Protein AF-A0A2E4YV90-F1 (afdb_monomer)

Radius of gyration: 14.2 Å; Cα contacts (8 Å, |Δi|>4): 329; chains: 1; bounding box: 37×24×44 Å

Structure (mmCIF, N/CA/C/O backbone):
data_AF-A0A2E4YV90-F1
#
_entry.id   AF-A0A2E4YV90-F1
#
loop_
_atom_site.group_PDB
_atom_site.id
_atom_site.type_symbol
_atom_site.label_atom_id
_atom_site.label_alt_id
_atom_site.label_comp_id
_atom_site.label_asym_id
_atom_site.label_entity_id
_atom_site.label_seq_id
_atom_site.pdbx_PDB_ins_code
_atom_site.Cartn_x
_atom_site.Cartn_y
_atom_site.Cartn_z
_atom_site.occupancy
_atom_site.B_iso_or_equiv
_atom_site.auth_seq_id
_atom_site.auth_comp_id
_atom_site.auth_asym_id
_atom_site.auth_atom_id
_atom_site.pdbx_PDB_model_num
ATOM 1 N N . MET A 1 1 ? -22.736 4.188 13.032 1.00 77.94 1 MET A N 1
ATOM 2 C CA . MET A 1 1 ? -21.466 4.335 12.299 1.00 77.94 1 MET A CA 1
ATOM 3 C C . MET A 1 1 ? -21.757 4.281 10.817 1.00 77.94 1 MET A C 1
ATOM 5 O O . MET A 1 1 ? -22.425 3.344 10.391 1.00 77.94 1 MET A O 1
ATOM 9 N N . ALA A 1 2 ? -21.348 5.297 10.063 1.00 90.62 2 ALA A N 1
ATOM 10 C CA . ALA A 1 2 ? -21.506 5.308 8.610 1.00 90.62 2 ALA A CA 1
ATOM 11 C C . ALA A 1 2 ? -20.214 4.811 7.957 1.00 90.62 2 ALA A C 1
ATOM 13 O O . ALA A 1 2 ? -19.131 5.273 8.304 1.00 90.62 2 ALA A O 1
ATOM 14 N N . ASN A 1 3 ? -20.336 3.896 6.997 1.00 96.25 3 ASN A N 1
ATOM 15 C CA . ASN A 1 3 ? -19.195 3.438 6.215 1.00 96.25 3 ASN A CA 1
ATOM 16 C C . ASN A 1 3 ? -18.971 4.406 5.054 1.00 96.25 3 ASN A C 1
ATOM 18 O O . ASN A 1 3 ? -19.870 4.610 4.236 1.00 96.25 3 ASN A O 1
ATOM 22 N N . THR A 1 4 ? -17.771 4.976 4.962 1.00 97.50 4 THR A N 1
ATOM 23 C CA . THR A 1 4 ? -17.398 5.877 3.866 1.00 97.50 4 THR A CA 1
ATOM 24 C C . THR A 1 4 ? -16.313 5.244 3.010 1.00 97.50 4 THR A C 1
ATOM 26 O O . THR A 1 4 ? -15.200 5.008 3.476 1.00 97.50 4 THR A O 1
ATOM 29 N N . PHE A 1 5 ? -16.615 5.010 1.734 1.00 97.88 5 PHE A N 1
ATOM 30 C CA . PHE A 1 5 ? -15.639 4.529 0.758 1.00 97.88 5 PHE A CA 1
ATOM 31 C C . PHE A 1 5 ? -14.828 5.697 0.195 1.00 97.88 5 PHE A C 1
ATOM 33 O O . PHE A 1 5 ? -15.395 6.723 -0.185 1.00 97.88 5 PHE A O 1
ATOM 40 N N . LYS A 1 6 ? -13.501 5.555 0.142 1.00 97.75 6 LYS A N 1
ATOM 41 C CA . LYS A 1 6 ? -12.594 6.591 -0.377 1.00 97.75 6 LYS A CA 1
ATOM 42 C C . LYS A 1 6 ? -11.512 5.980 -1.263 1.00 97.75 6 LYS A C 1
ATOM 44 O O . LYS A 1 6 ? -11.054 4.868 -1.016 1.00 97.75 6 LYS A O 1
ATOM 49 N N . LEU A 1 7 ? -11.071 6.760 -2.249 1.00 97.94 7 LEU A N 1
ATOM 50 C CA . LEU A 1 7 ? -9.869 6.508 -3.041 1.00 97.94 7 LEU A CA 1
ATOM 51 C C . LEU A 1 7 ? -8.775 7.491 -2.606 1.00 97.94 7 LEU A C 1
ATOM 53 O O . LEU A 1 7 ? -9.016 8.697 -2.516 1.00 97.94 7 LEU A O 1
ATOM 57 N N . LYS A 1 8 ? -7.575 6.982 -2.335 1.00 97.88 8 LYS A N 1
ATOM 58 C CA . LYS A 1 8 ? -6.363 7.769 -2.082 1.00 97.88 8 LYS A CA 1
ATOM 59 C C . LYS A 1 8 ? -5.355 7.466 -3.180 1.00 97.88 8 LYS A C 1
ATOM 61 O O . LYS A 1 8 ? -5.150 6.307 -3.521 1.00 97.88 8 LYS A O 1
ATOM 66 N N . THR A 1 9 ? -4.725 8.494 -3.727 1.00 97.94 9 THR A N 1
ATOM 67 C CA . THR A 1 9 ? -3.763 8.345 -4.823 1.00 97.94 9 THR A CA 1
ATOM 68 C C . THR A 1 9 ? -2.496 9.124 -4.532 1.00 97.94 9 THR A C 1
ATOM 70 O O . THR A 1 9 ? -2.554 10.216 -3.964 1.00 97.94 9 THR A O 1
ATOM 73 N N . LYS A 1 10 ? -1.357 8.593 -4.968 1.00 97.38 10 LYS A N 1
ATOM 74 C CA . LYS A 1 10 ? -0.075 9.295 -4.952 1.00 97.38 10 LYS A CA 1
ATOM 75 C C . LYS A 1 10 ? 0.696 8.945 -6.211 1.00 97.38 10 LYS A C 1
ATOM 77 O O . LYS A 1 10 ? 1.071 7.792 -6.388 1.00 97.38 10 LYS A O 1
ATOM 82 N N . SER A 1 11 ? 0.919 9.936 -7.063 1.00 97.38 11 SER A N 1
ATOM 83 C CA . SER A 1 11 ? 1.811 9.789 -8.206 1.00 97.38 11 SER A CA 1
ATOM 84 C C . SER A 1 11 ? 3.261 9.973 -7.776 1.00 97.38 11 SER A C 1
ATOM 86 O O . SER A 1 11 ? 3.536 10.774 -6.877 1.00 97.38 11 SER A O 1
ATOM 88 N N . GLY A 1 12 ? 4.182 9.282 -8.436 1.00 95.19 12 GLY A N 1
ATOM 89 C CA . GLY A 1 12 ? 5.616 9.463 -8.246 1.00 95.19 12 GLY A CA 1
ATOM 90 C C . GLY A 1 12 ? 6.068 9.263 -6.801 1.00 95.19 12 GLY A C 1
ATOM 91 O O . GLY A 1 12 ? 6.645 10.153 -6.175 1.00 95.19 12 GLY A O 1
ATOM 92 N N . VAL A 1 13 ? 5.792 8.084 -6.255 1.00 94.50 13 VAL A N 1
ATOM 93 C CA . VAL A 1 13 ? 6.269 7.651 -4.942 1.00 94.50 13 VAL A CA 1
ATOM 94 C C . VAL A 1 13 ? 7.800 7.711 -4.884 1.00 94.50 13 VAL A C 1
ATOM 96 O O . VAL A 1 13 ? 8.492 7.460 -5.870 1.00 94.50 13 VAL A O 1
ATOM 99 N N . SER A 1 14 ? 8.305 8.003 -3.681 1.00 94.19 14 SER A N 1
ATOM 100 C CA . SER A 1 14 ? 9.719 8.177 -3.336 1.00 94.19 14 SER A CA 1
ATOM 101 C C . SER A 1 14 ? 10.369 9.413 -3.964 1.00 94.19 14 SER A C 1
ATOM 103 O O . SER A 1 14 ? 10.580 9.485 -5.168 1.00 94.19 14 SER A O 1
ATOM 105 N N . THR A 1 15 ? 10.753 10.376 -3.119 1.00 92.50 15 THR A N 1
ATOM 106 C CA . THR A 1 15 ? 11.557 11.538 -3.541 1.00 92.50 15 THR A CA 1
ATOM 107 C C . THR A 1 15 ? 12.980 11.136 -3.915 1.00 92.50 15 THR A C 1
ATOM 109 O O . THR A 1 15 ? 13.552 11.700 -4.833 1.00 92.50 15 THR A O 1
ATOM 112 N N . GLN A 1 16 ? 13.522 10.132 -3.225 1.00 95.56 16 GLN A N 1
ATOM 113 C CA . GLN A 1 16 ? 14.787 9.461 -3.511 1.00 95.56 16 GLN A CA 1
ATOM 114 C C . GLN A 1 16 ? 14.549 7.949 -3.474 1.00 95.56 16 GLN A C 1
ATOM 116 O O . GLN A 1 16 ? 13.641 7.499 -2.775 1.00 95.56 16 GLN A O 1
ATOM 121 N N . ALA A 1 17 ? 15.365 7.173 -4.192 1.00 94.94 17 ALA A N 1
ATOM 122 C CA . ALA A 1 17 ? 15.266 5.713 -4.222 1.00 94.94 17 ALA A CA 1
ATOM 123 C C . ALA A 1 17 ? 15.125 5.111 -2.811 1.00 94.94 17 ALA A C 1
ATOM 125 O O . ALA A 1 17 ? 15.868 5.463 -1.897 1.00 94.94 17 ALA A O 1
ATOM 126 N N . PHE A 1 18 ? 14.164 4.202 -2.655 1.00 94.88 18 PHE A N 1
ATOM 127 C CA . PHE A 1 18 ? 13.804 3.490 -1.425 1.00 94.88 18 PHE A CA 1
ATOM 128 C C . PHE A 1 18 ? 13.294 4.346 -0.256 1.00 94.88 18 PHE A C 1
ATOM 130 O O . PHE A 1 18 ? 12.934 3.792 0.783 1.00 94.88 18 PHE A O 1
ATOM 137 N N . THR A 1 19 ? 13.156 5.664 -0.407 1.00 97.50 19 THR A N 1
ATOM 138 C CA . THR A 1 19 ? 12.584 6.512 0.646 1.00 97.50 19 THR A CA 1
ATOM 139 C C . THR A 1 19 ? 11.087 6.252 0.781 1.00 97.50 19 THR A C 1
ATOM 141 O O . THR A 1 19 ? 10.322 6.528 -0.150 1.00 97.50 19 THR A O 1
ATOM 144 N N . LEU A 1 20 ? 10.664 5.759 1.949 1.00 97.00 20 LEU A N 1
ATOM 145 C CA . LEU A 1 20 ? 9.254 5.581 2.296 1.00 97.00 20 LEU A CA 1
ATOM 146 C C . LEU A 1 20 ? 8.510 6.914 2.261 1.00 97.00 20 LEU A C 1
ATOM 148 O O . LEU A 1 20 ? 8.982 7.942 2.746 1.00 97.00 20 LEU A O 1
ATOM 152 N N . GLN A 1 21 ? 7.321 6.881 1.675 1.00 97.81 21 GLN A N 1
ATOM 153 C CA . GLN A 1 21 ? 6.429 8.019 1.568 1.00 97.81 21 GLN A CA 1
ATOM 154 C C . GLN A 1 21 ? 5.062 7.645 2.112 1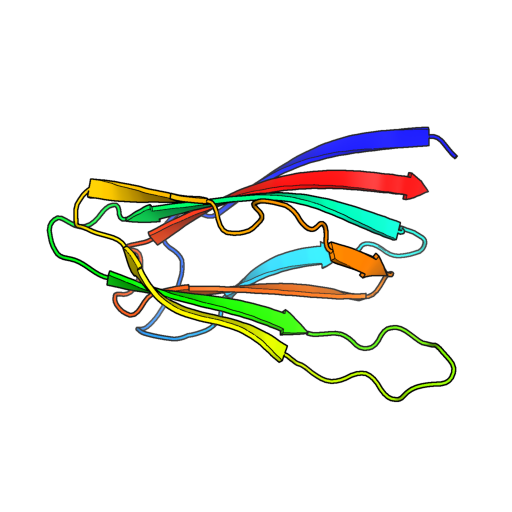.00 97.81 21 GLN A C 1
ATOM 156 O O . GLN A 1 21 ? 4.492 6.628 1.719 1.00 97.81 21 GLN A O 1
ATOM 161 N N . THR A 1 22 ? 4.509 8.505 2.965 1.00 98.06 22 THR A N 1
ATOM 162 C CA . THR A 1 22 ? 3.133 8.363 3.442 1.00 98.06 22 THR A CA 1
ATOM 163 C C . THR A 1 22 ? 2.163 8.425 2.270 1.00 98.06 22 THR A C 1
ATOM 165 O O . THR A 1 22 ? 2.204 9.366 1.463 1.00 98.06 22 THR A O 1
ATOM 168 N N . LEU A 1 23 ? 1.312 7.402 2.189 1.00 97.25 23 LEU A N 1
ATOM 169 C CA . LEU A 1 23 ? 0.181 7.311 1.273 1.00 97.25 23 LEU A CA 1
ATOM 170 C C . LEU A 1 23 ? -1.127 7.633 2.001 1.00 97.25 23 LEU A C 1
ATOM 172 O O . LEU A 1 23 ? -1.986 8.320 1.452 1.00 97.25 23 LEU A O 1
ATOM 176 N N . TYR A 1 24 ? -1.269 7.164 3.241 1.00 98.25 24 TYR A N 1
ATOM 177 C CA . TYR A 1 24 ? -2.461 7.388 4.048 1.00 98.25 24 TYR A CA 1
ATOM 178 C C . TYR A 1 24 ? -2.145 7.297 5.543 1.00 98.25 24 TYR A C 1
ATOM 180 O O . TYR A 1 24 ? -1.400 6.417 5.959 1.00 98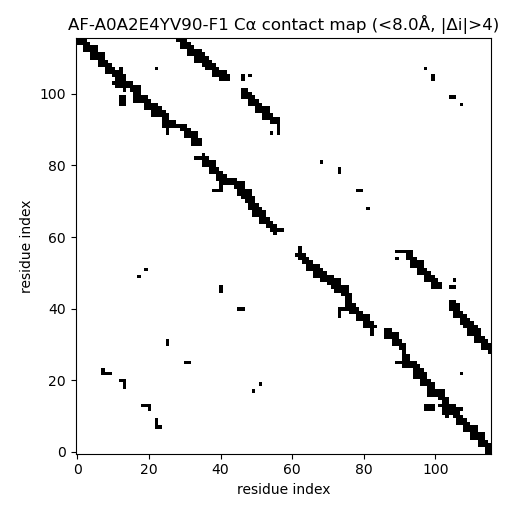.25 24 TYR A O 1
ATOM 188 N N . THR A 1 25 ? -2.740 8.190 6.331 1.00 98.31 25 THR A N 1
ATOM 189 C CA . THR A 1 25 ? -2.741 8.151 7.799 1.00 98.31 25 THR A CA 1
ATOM 190 C C . THR A 1 25 ? -4.189 8.083 8.250 1.00 98.31 25 THR A C 1
ATOM 192 O O . THR A 1 25 ? -5.011 8.870 7.767 1.00 98.31 25 THR A O 1
ATOM 195 N N . VAL A 1 26 ? -4.506 7.157 9.151 1.00 98.12 26 VAL A N 1
ATOM 196 C CA . VAL A 1 26 ? -5.869 7.004 9.664 1.00 98.12 26 VAL A CA 1
ATOM 197 C C . VAL A 1 26 ? -6.234 8.226 10.519 1.00 98.12 26 VAL A C 1
ATOM 199 O O . VAL A 1 26 ? -5.502 8.543 11.465 1.00 98.12 26 VAL A O 1
ATOM 202 N N . PRO A 1 27 ? -7.344 8.930 10.219 1.00 96.94 27 PRO A N 1
ATOM 203 C CA . PRO A 1 27 ? -7.812 10.041 11.041 1.00 96.94 27 PRO A CA 1
ATOM 204 C C . PRO A 1 27 ? -8.173 9.607 12.468 1.00 96.94 27 PRO A C 1
ATOM 206 O O . PRO A 1 27 ? -8.429 8.436 12.743 1.00 96.94 27 PRO A O 1
ATOM 209 N N . GLY A 1 28 ? -8.250 10.572 13.386 1.00 95.00 28 GLY A N 1
ATOM 210 C CA . GLY A 1 28 ? -8.763 10.322 14.734 1.00 95.00 28 GLY A CA 1
ATOM 211 C C . GLY A 1 28 ? -10.183 9.744 14.715 1.00 95.00 28 GLY A C 1
ATOM 212 O O . GLY A 1 28 ? -10.967 10.036 13.809 1.00 95.00 28 GLY A O 1
ATOM 213 N N . SER A 1 29 ? -10.507 8.924 15.719 1.00 93.62 29 SER A N 1
ATOM 214 C CA . SER A 1 29 ? -11.835 8.306 15.887 1.00 93.62 29 SER A CA 1
ATOM 215 C C . SER A 1 29 ? -12.321 7.518 14.662 1.00 93.62 29 SER A C 1
ATOM 217 O O . SER A 1 29 ? -13.520 7.444 14.413 1.00 93.62 29 SER A O 1
ATOM 219 N N . THR A 1 30 ? -11.393 6.970 13.873 1.00 96.62 30 THR A N 1
ATOM 220 C CA . THR A 1 30 ? -11.692 6.221 12.650 1.00 96.62 30 THR A CA 1
ATOM 221 C C . THR A 1 30 ? -11.027 4.851 12.703 1.00 96.62 30 THR A C 1
ATOM 223 O O . THR A 1 30 ? -9.859 4.743 13.076 1.00 96.62 30 THR A O 1
ATOM 226 N N . THR A 1 31 ? -11.750 3.821 12.271 1.00 97.31 31 THR A N 1
ATOM 227 C CA . THR A 1 31 ? -11.168 2.533 11.875 1.00 97.31 31 THR A CA 1
ATOM 228 C C . THR A 1 31 ? -11.206 2.436 10.354 1.00 97.31 31 THR A C 1
ATOM 230 O O . THR A 1 31 ? -12.247 2.684 9.740 1.00 97.31 31 THR A O 1
ATOM 233 N N . THR A 1 32 ? -10.091 2.064 9.731 1.00 97.75 32 THR A N 1
ATOM 234 C CA . THR A 1 32 ? -9.978 1.972 8.272 1.00 97.75 32 THR A CA 1
ATOM 235 C C . THR A 1 32 ? -9.713 0.546 7.830 1.00 97.75 32 THR A C 1
ATOM 237 O O . THR A 1 32 ? -8.782 -0.099 8.297 1.00 97.75 32 THR A O 1
ATOM 240 N N . ILE A 1 33 ? -10.488 0.070 6.859 1.00 96.75 33 ILE A N 1
ATOM 241 C CA . ILE A 1 33 ? -10.232 -1.194 6.170 1.00 96.75 33 ILE A CA 1
ATOM 242 C C . ILE A 1 33 ? -9.610 -0.886 4.810 1.00 96.75 33 ILE A C 1
ATOM 244 O O . ILE A 1 33 ? -10.225 -0.212 3.977 1.00 96.75 33 ILE A O 1
ATOM 248 N N . ILE A 1 34 ? -8.405 -1.405 4.567 1.00 96.00 34 ILE A N 1
ATOM 249 C CA . ILE A 1 34 ? -7.780 -1.371 3.241 1.00 96.00 34 ILE A CA 1
ATOM 250 C C . ILE A 1 34 ? -8.473 -2.397 2.353 1.00 96.00 34 ILE A C 1
ATOM 252 O O . ILE A 1 34 ? -8.444 -3.597 2.628 1.00 96.00 34 ILE A O 1
ATOM 256 N N . LEU A 1 35 ? -9.084 -1.926 1.267 1.00 94.75 35 LEU A N 1
ATOM 257 C CA . LEU A 1 35 ? -9.792 -2.767 0.309 1.00 94.75 35 LEU A CA 1
ATOM 258 C C . LEU A 1 35 ? -8.877 -3.218 -0.826 1.00 94.75 35 LEU A C 1
ATOM 260 O O . LEU A 1 35 ? -8.904 -4.393 -1.185 1.00 94.75 35 LEU A O 1
ATOM 264 N N . SER A 1 36 ? -8.098 -2.303 -1.392 1.00 95.12 36 SER A N 1
ATOM 265 C CA . SER A 1 36 ? -7.197 -2.583 -2.510 1.00 95.12 36 SER A CA 1
ATOM 266 C C . SER A 1 36 ? -6.024 -1.611 -2.487 1.00 95.12 36 SER A C 1
ATOM 268 O O . SER A 1 36 ? -6.194 -0.456 -2.089 1.00 95.12 36 SER A O 1
ATOM 270 N N . LEU A 1 37 ? -4.858 -2.065 -2.929 1.00 96.38 37 LEU A N 1
ATOM 271 C CA . LEU A 1 37 ? -3.682 -1.240 -3.180 1.00 96.38 37 LEU A CA 1
ATOM 272 C C . LEU A 1 37 ? -3.059 -1.689 -4.496 1.00 96.38 37 LEU A C 1
ATOM 274 O O . LEU A 1 37 ? -2.460 -2.765 -4.570 1.00 96.38 37 LEU A O 1
ATOM 278 N N . ASN A 1 38 ? -3.144 -0.820 -5.495 1.00 96.81 38 ASN A N 1
ATOM 279 C CA . ASN A 1 38 ? -2.509 -1.017 -6.782 1.00 96.81 38 ASN A CA 1
ATOM 280 C C . ASN A 1 38 ? -1.286 -0.107 -6.902 1.00 96.81 38 ASN A C 1
ATOM 282 O O . ASN A 1 38 ? -1.368 1.096 -6.626 1.00 96.81 38 ASN A O 1
ATOM 286 N N . LEU A 1 39 ? -0.167 -0.697 -7.313 1.00 97.50 39 LEU A N 1
ATOM 287 C CA . LEU A 1 39 ? 1.081 -0.001 -7.595 1.00 97.50 39 LEU A CA 1
ATOM 288 C C . LEU A 1 39 ? 1.390 -0.132 -9.084 1.00 97.50 39 LEU A C 1
ATOM 290 O O . LEU A 1 39 ? 1.525 -1.247 -9.587 1.00 97.50 39 LEU A O 1
ATOM 294 N N . CYS A 1 40 ? 1.511 0.997 -9.773 1.00 98.00 40 CYS A N 1
ATOM 295 C CA . CYS A 1 40 ? 1.806 1.064 -11.198 1.00 98.00 40 CYS A CA 1
ATOM 296 C C . CYS A 1 40 ? 3.213 1.616 -11.410 1.00 98.00 40 CYS A C 1
ATOM 298 O O . CYS A 1 40 ? 3.551 2.679 -10.895 1.00 98.00 40 CYS A O 1
ATOM 300 N N . ASN A 1 41 ? 4.037 0.894 -12.160 1.00 97.69 41 ASN A N 1
ATOM 301 C CA . ASN A 1 41 ? 5.355 1.346 -12.567 1.00 97.69 41 ASN A CA 1
ATOM 302 C C . ASN A 1 41 ? 5.224 2.210 -13.825 1.00 97.69 41 ASN A C 1
ATOM 304 O O . ASN A 1 41 ? 4.918 1.700 -14.903 1.00 97.69 41 ASN A O 1
ATOM 308 N N . ASN A 1 42 ? 5.472 3.511 -13.686 1.00 96.50 42 ASN A N 1
ATOM 309 C CA . ASN A 1 42 ? 5.413 4.457 -14.802 1.00 96.50 42 ASN A CA 1
ATOM 310 C C . ASN A 1 42 ? 6.750 4.551 -15.574 1.00 96.50 42 ASN A C 1
ATOM 312 O O . ASN A 1 42 ? 6.859 5.311 -16.536 1.00 96.50 42 ASN A O 1
ATOM 316 N N . HIS A 1 43 ? 7.754 3.765 -15.175 1.00 97.44 43 HIS A N 1
ATOM 317 C CA . HIS A 1 43 ? 9.047 3.650 -15.836 1.00 97.44 43 HIS A CA 1
ATOM 318 C C . HIS A 1 43 ? 9.067 2.496 -16.844 1.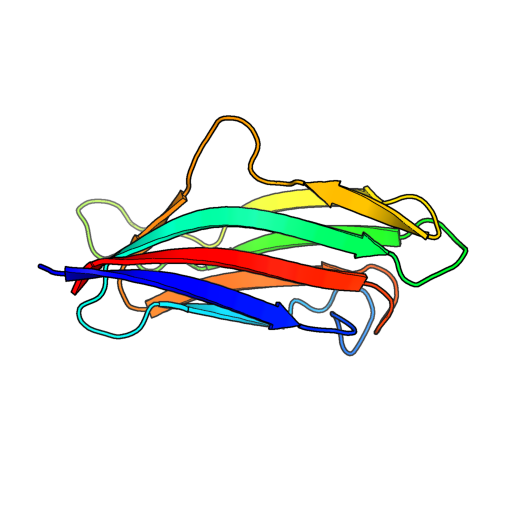00 97.44 43 HIS A C 1
ATOM 320 O O . HIS A 1 43 ? 8.303 1.533 -16.741 1.00 97.44 43 HIS A O 1
ATOM 326 N N . SER A 1 44 ? 9.963 2.581 -17.831 1.00 97.12 44 SER A N 1
ATOM 327 C CA . SER A 1 44 ? 10.139 1.540 -18.852 1.00 97.12 44 SER A CA 1
ATOM 328 C C . SER A 1 44 ? 10.866 0.303 -18.327 1.00 97.12 44 SER A C 1
ATOM 330 O O . SER A 1 44 ? 10.644 -0.791 -18.837 1.00 97.12 44 SER A O 1
ATOM 332 N N . GLU A 1 45 ? 11.705 0.459 -17.300 1.00 98.00 45 GLU A N 1
ATOM 333 C CA . GLU A 1 45 ? 12.416 -0.648 -16.654 1.00 98.00 45 GLU A CA 1
ATOM 334 C C . GLU A 1 45 ? 11.698 -1.112 -15.391 1.00 98.00 45 GLU A C 1
ATOM 336 O O . GLU A 1 45 ? 10.963 -0.353 -14.756 1.00 98.00 45 GLU A O 1
ATOM 341 N N . ALA A 1 46 ? 11.975 -2.348 -14.978 1.00 98.00 46 ALA A N 1
ATOM 342 C CA . ALA A 1 46 ? 11.453 -2.882 -13.731 1.00 98.00 46 ALA A CA 1
ATOM 343 C C . ALA A 1 46 ? 11.925 -2.066 -12.512 1.00 98.00 46 ALA A C 1
ATOM 345 O O . ALA A 1 46 ? 13.105 -1.734 -12.384 1.00 98.00 46 ALA A O 1
ATOM 346 N N . VAL A 1 47 ? 11.005 -1.797 -11.585 1.00 97.94 47 VAL A N 1
ATOM 347 C CA . VAL A 1 47 ? 11.286 -1.137 -10.300 1.00 97.94 47 VAL A CA 1
ATOM 348 C C . VAL A 1 47 ? 10.967 -2.079 -9.147 1.00 97.94 47 VAL A C 1
ATOM 350 O O . VAL A 1 47 ? 10.149 -2.990 -9.286 1.00 97.94 47 VAL A O 1
ATOM 353 N N . LYS A 1 48 ? 11.606 -1.865 -7.996 1.00 97.94 48 LYS A N 1
ATOM 354 C CA . LYS A 1 48 ? 11.252 -2.554 -6.756 1.00 97.94 48 LYS A CA 1
ATOM 355 C C . LYS A 1 48 ? 10.361 -1.670 -5.903 1.00 97.94 48 LYS A C 1
ATOM 357 O O . LYS A 1 48 ? 10.733 -0.530 -5.639 1.00 97.94 48 LYS A O 1
ATOM 362 N N . ALA A 1 49 ? 9.232 -2.194 -5.447 1.00 97.62 49 ALA A N 1
ATOM 363 C CA . ALA A 1 49 ? 8.348 -1.492 -4.529 1.00 97.62 49 ALA A CA 1
ATOM 364 C C . ALA A 1 49 ? 8.352 -2.139 -3.139 1.00 97.62 49 ALA A C 1
ATOM 366 O O . ALA A 1 49 ? 8.452 -3.357 -3.001 1.00 97.62 49 ALA A O 1
ATOM 367 N N . THR A 1 50 ? 8.222 -1.315 -2.105 1.00 97.25 50 THR A N 1
ATOM 368 C CA . THR A 1 50 ? 8.037 -1.761 -0.718 1.00 97.25 50 THR A CA 1
ATOM 369 C C . THR A 1 50 ? 6.803 -1.079 -0.149 1.00 97.25 50 THR A C 1
ATOM 371 O O . THR A 1 50 ? 6.594 0.112 -0.376 1.00 97.25 50 THR A O 1
ATOM 374 N N . VAL A 1 51 ? 5.989 -1.831 0.587 1.00 96.75 51 VAL A N 1
ATOM 375 C CA . VAL A 1 51 ? 4.812 -1.334 1.302 1.00 96.75 51 VAL A CA 1
ATOM 376 C C . VAL A 1 51 ? 5.003 -1.607 2.784 1.00 96.75 51 VAL A C 1
ATOM 378 O O . VAL A 1 51 ? 5.309 -2.730 3.191 1.00 96.75 51 VAL A O 1
ATOM 381 N N . ASN A 1 52 ? 4.814 -0.568 3.582 1.00 97.31 52 ASN A N 1
ATOM 382 C CA . ASN A 1 52 ? 5.045 -0.578 5.013 1.00 97.31 52 ASN A CA 1
ATOM 383 C C . ASN A 1 52 ? 3.807 -0.054 5.747 1.00 97.31 52 ASN A C 1
ATOM 385 O O . ASN A 1 52 ? 3.141 0.867 5.268 1.00 97.31 52 ASN A O 1
ATOM 389 N N . ILE A 1 53 ? 3.508 -0.662 6.889 1.00 97.19 53 ILE A N 1
ATOM 390 C CA . ILE A 1 53 ? 2.549 -0.145 7.856 1.00 97.19 53 ILE A CA 1
ATOM 391 C C . ILE A 1 53 ? 3.345 0.269 9.086 1.00 97.19 53 ILE A C 1
ATOM 393 O O . ILE A 1 53 ? 4.008 -0.572 9.695 1.00 97.19 53 ILE A O 1
ATOM 397 N N . GLU A 1 54 ? 3.248 1.543 9.448 1.00 98.06 54 GLU A N 1
ATOM 398 C CA . GLU A 1 54 ? 3.651 2.019 10.766 1.00 98.06 54 GLU A CA 1
ATOM 399 C C . GLU A 1 54 ? 2.426 1.965 11.662 1.00 98.06 54 GLU A C 1
ATOM 401 O O . GLU A 1 54 ? 1.396 2.567 11.338 1.00 98.06 54 GLU A O 1
ATOM 406 N N . SER A 1 55 ? 2.517 1.204 12.749 1.00 97.06 55 SER A N 1
ATOM 407 C CA . SER A 1 55 ? 1.394 1.021 13.656 1.00 97.06 55 SER A CA 1
ATOM 408 C C . SER A 1 55 ? 1.807 1.245 15.093 1.00 97.06 55 SER A C 1
ATOM 410 O O . SER A 1 55 ? 2.754 0.657 15.613 1.00 97.06 55 SER A O 1
ATOM 412 N N . ASN A 1 56 ? 1.022 2.085 15.741 1.00 95.06 56 ASN A N 1
ATOM 413 C CA . ASN A 1 56 ? 1.041 2.360 17.165 1.00 95.06 56 ASN A CA 1
ATOM 414 C C . ASN A 1 56 ? -0.350 2.106 17.765 1.00 95.06 56 ASN A C 1
ATOM 416 O O . ASN A 1 56 ? -0.689 2.700 18.791 1.00 95.06 56 ASN A O 1
ATOM 420 N N . THR A 1 57 ? -1.159 1.261 17.109 1.00 93.94 57 THR A N 1
ATOM 421 C CA . THR A 1 57 ? -2.478 0.862 17.598 1.00 93.94 57 THR A CA 1
ATOM 422 C C . THR A 1 57 ? -2.368 0.468 19.067 1.00 93.94 57 THR A C 1
ATOM 424 O O . THR A 1 57 ? -1.551 -0.373 19.444 1.00 93.94 57 THR A O 1
ATOM 427 N N . SER A 1 58 ? -3.174 1.124 19.897 1.00 89.31 58 SER A N 1
ATOM 428 C CA . SER A 1 58 ? -3.188 0.900 21.337 1.00 89.31 58 SER A CA 1
ATOM 429 C C . SER A 1 58 ? -4.066 -0.306 21.658 1.00 89.31 58 SER A C 1
ATOM 431 O O . SER A 1 58 ? -5.290 -0.196 21.613 1.00 89.31 58 SER A O 1
ATOM 433 N N . ASP A 1 59 ? -3.440 -1.418 22.027 1.00 92.00 59 ASP A N 1
ATOM 434 C CA . ASP A 1 59 ? -4.102 -2.624 22.532 1.00 92.00 59 ASP A CA 1
ATOM 435 C C . ASP A 1 59 ? -3.230 -3.282 23.622 1.00 92.00 59 ASP A C 1
ATOM 437 O O . ASP A 1 59 ? -2.368 -2.622 24.213 1.00 92.00 59 ASP A O 1
ATOM 441 N N . THR A 1 60 ? -3.447 -4.562 23.921 1.00 95.06 60 THR A N 1
ATOM 442 C CA . THR A 1 60 ? -2.634 -5.330 24.872 1.00 95.06 60 THR A CA 1
ATOM 443 C C . THR A 1 60 ? -1.191 -5.554 24.414 1.00 95.06 60 THR A C 1
ATOM 445 O O . THR A 1 60 ? -0.291 -5.681 25.246 1.00 95.06 60 THR A O 1
ATOM 448 N N . GLU A 1 61 ? -0.956 -5.586 23.107 1.00 94.00 61 GLU A N 1
ATOM 449 C CA . GLU A 1 61 ? 0.332 -5.815 22.467 1.00 94.00 61 GLU A CA 1
ATOM 450 C C . GLU A 1 61 ? 1.052 -4.504 22.130 1.00 94.00 61 GLU A C 1
ATOM 452 O O . GLU A 1 61 ? 0.447 -3.489 21.782 1.00 94.00 61 GLU A O 1
ATOM 457 N N . THR A 1 62 ? 2.387 -4.547 22.139 1.00 93.56 62 THR A N 1
ATOM 458 C CA . THR A 1 62 ? 3.209 -3.467 21.584 1.00 93.56 62 THR A CA 1
ATOM 459 C C . THR A 1 62 ? 3.319 -3.637 20.072 1.00 93.56 62 THR A C 1
ATOM 461 O O . THR A 1 62 ? 4.023 -4.530 19.596 1.00 93.56 62 THR A O 1
ATOM 464 N N . ASN A 1 63 ? 2.654 -2.765 19.317 1.00 94.62 63 ASN A N 1
ATOM 465 C CA . ASN A 1 63 ? 2.770 -2.738 17.861 1.00 94.62 63 ASN A CA 1
ATOM 466 C C . ASN A 1 63 ? 4.142 -2.227 17.389 1.00 94.62 63 ASN A C 1
ATOM 468 O O . ASN A 1 63 ? 4.912 -1.619 18.136 1.00 94.62 63 ASN A O 1
ATOM 472 N N . SER A 1 64 ? 4.490 -2.557 16.147 1.00 95.88 64 SER A N 1
ATOM 473 C CA . SER A 1 64 ? 5.758 -2.193 15.513 1.00 95.88 64 SER A CA 1
ATOM 474 C C . SER A 1 64 ? 5.559 -1.977 14.020 1.00 95.88 64 SER A C 1
ATOM 476 O O . SER A 1 64 ? 4.646 -2.541 13.418 1.00 95.88 64 SER A O 1
ATOM 478 N N . ASP A 1 65 ? 6.460 -1.209 13.416 1.00 97.25 65 ASP A N 1
ATOM 479 C CA . ASP A 1 65 ? 6.434 -0.956 11.981 1.00 97.25 65 ASP A CA 1
ATOM 480 C C . ASP A 1 65 ? 6.834 -2.213 11.203 1.00 97.25 65 ASP A C 1
ATOM 482 O O . ASP A 1 65 ? 7.870 -2.835 11.466 1.00 97.25 65 ASP A O 1
ATOM 486 N N . VAL A 1 66 ? 6.030 -2.583 10.206 1.00 96.50 66 VAL A N 1
ATOM 487 C CA . VAL A 1 66 ? 6.218 -3.815 9.432 1.00 96.50 66 VAL A CA 1
ATOM 488 C C . VAL A 1 66 ? 6.161 -3.562 7.933 1.00 96.50 66 VAL A C 1
ATOM 490 O O . VAL A 1 66 ? 5.301 -2.847 7.420 1.00 96.50 66 VAL A O 1
ATOM 493 N N . ASN A 1 67 ? 7.063 -4.209 7.195 1.00 95.94 67 ASN A N 1
ATOM 494 C CA . ASN A 1 67 ? 6.931 -4.310 5.745 1.00 95.94 67 ASN A CA 1
ATOM 495 C C . ASN A 1 67 ? 5.959 -5.444 5.432 1.00 95.94 67 ASN A C 1
ATOM 497 O O . ASN A 1 67 ? 6.276 -6.609 5.661 1.00 95.94 67 ASN A O 1
ATOM 501 N N . ILE A 1 68 ? 4.795 -5.100 4.893 1.00 93.81 68 ILE A N 1
ATOM 502 C CA . ILE A 1 68 ? 3.809 -6.082 4.421 1.00 93.81 68 ILE A CA 1
ATOM 503 C C . ILE A 1 68 ? 4.135 -6.573 3.014 1.00 93.81 68 ILE A C 1
ATOM 505 O O . ILE A 1 68 ? 3.719 -7.654 2.609 1.00 93.81 68 ILE A O 1
ATOM 509 N N . GLN A 1 69 ? 4.923 -5.787 2.284 1.00 93.81 69 GLN A N 1
ATOM 510 C CA . GLN A 1 69 ? 5.560 -6.220 1.062 1.00 93.81 69 GLN A CA 1
ATOM 511 C C . GLN A 1 69 ? 6.939 -5.582 0.952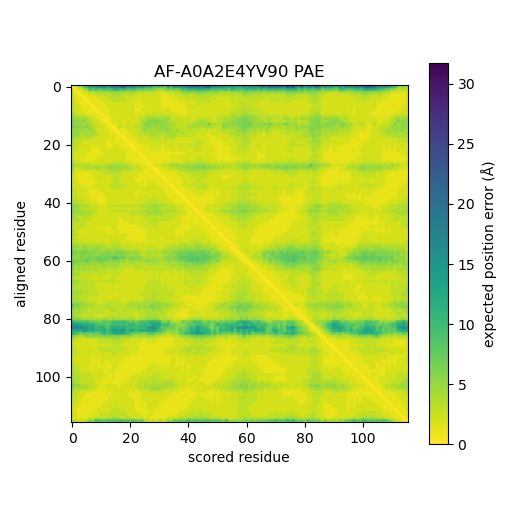 1.00 93.81 69 GLN A C 1
ATOM 513 O O . GLN A 1 69 ? 7.075 -4.384 1.194 1.00 93.81 69 GLN A O 1
ATOM 518 N N . LYS A 1 70 ? 7.959 -6.352 0.572 1.00 95.62 70 LYS A N 1
ATOM 519 C CA . LYS A 1 70 ? 9.335 -5.850 0.491 1.00 95.62 70 LYS A CA 1
ATOM 520 C C . LYS A 1 70 ? 9.976 -6.182 -0.846 1.00 95.62 70 LYS A C 1
ATOM 522 O O . LYS A 1 70 ? 10.043 -7.345 -1.229 1.00 95.62 70 LYS A O 1
ATOM 527 N N . ASP A 1 71 ? 10.500 -5.147 -1.494 1.00 96.12 71 ASP A N 1
ATOM 528 C CA . ASP A 1 71 ? 11.322 -5.231 -2.703 1.00 96.12 71 ASP A CA 1
ATOM 529 C C . ASP A 1 71 ? 10.705 -6.050 -3.847 1.00 96.12 71 ASP A C 1
ATOM 531 O O . ASP A 1 71 ? 11.414 -6.719 -4.605 1.00 96.12 71 ASP A O 1
ATOM 535 N N . ILE A 1 72 ? 9.383 -5.980 -4.006 1.00 96.38 72 ILE A N 1
ATOM 536 C CA . ILE A 1 72 ? 8.715 -6.659 -5.114 1.00 96.38 72 ILE A CA 1
ATOM 537 C C . ILE A 1 72 ? 9.052 -6.040 -6.444 1.00 96.38 72 ILE A C 1
ATOM 539 O O . ILE A 1 72 ? 9.044 -4.824 -6.596 1.00 96.38 72 ILE A O 1
ATOM 543 N N . VAL A 1 73 ? 9.244 -6.892 -7.438 1.00 97.38 73 VAL A N 1
ATOM 544 C CA . VAL A 1 73 ? 9.489 -6.440 -8.798 1.00 97.38 73 VAL A CA 1
ATOM 545 C C . VAL A 1 73 ? 8.164 -6.075 -9.460 1.00 97.38 73 VAL A C 1
ATOM 547 O O . VAL A 1 73 ? 7.287 -6.923 -9.621 1.00 97.38 73 VAL A O 1
ATOM 550 N N . VAL A 1 74 ? 8.047 -4.820 -9.883 1.00 97.50 74 VAL A N 1
ATOM 551 C CA . VAL A 1 74 ? 6.986 -4.339 -10.769 1.00 97.50 74 VAL A CA 1
ATOM 552 C C . VAL A 1 74 ? 7.602 -4.135 -12.147 1.00 97.50 74 VAL A C 1
ATOM 554 O O . VAL A 1 74 ? 8.501 -3.310 -12.311 1.00 97.50 74 VAL A O 1
ATOM 557 N N . GLY A 1 75 ? 7.159 -4.918 -13.134 1.00 97.94 75 GLY A N 1
ATOM 558 C CA . GLY A 1 75 ? 7.655 -4.817 -14.510 1.00 97.94 75 GLY A CA 1
ATOM 559 C C . GLY A 1 75 ? 7.447 -3.420 -15.104 1.00 97.94 75 GLY A C 1
ATOM 560 O O . GLY A 1 75 ? 6.555 -2.693 -14.668 1.00 97.94 75 GLY A O 1
ATOM 561 N N . GLY A 1 76 ? 8.279 -3.039 -16.075 1.00 97.88 76 GLY A N 1
ATOM 562 C CA . GLY A 1 76 ? 8.164 -1.753 -16.770 1.00 97.88 76 GLY A CA 1
ATOM 563 C C . GLY A 1 76 ? 6.781 -1.552 -17.392 1.00 97.88 76 GLY A C 1
ATOM 564 O O . GLY A 1 76 ? 6.261 -2.467 -18.031 1.00 97.88 76 GLY A O 1
ATOM 565 N N . GLY A 1 77 ? 6.162 -0.392 -17.157 1.00 95.56 77 GLY A N 1
ATOM 566 C CA . GLY A 1 77 ? 4.791 -0.079 -17.589 1.00 95.56 77 GLY A CA 1
ATOM 567 C C . GLY A 1 77 ? 3.693 -0.967 -16.982 1.00 95.56 77 GLY A C 1
ATOM 568 O O . GLY A 1 77 ? 2.536 -0.880 -17.392 1.00 95.56 77 GLY A O 1
ATOM 569 N N . GLY A 1 78 ? 4.046 -1.861 -16.057 1.00 96.62 78 GLY A N 1
ATOM 570 C CA . GLY A 1 78 ? 3.140 -2.824 -15.447 1.00 96.62 78 GLY A CA 1
ATOM 571 C C . GLY A 1 78 ? 2.555 -2.334 -14.128 1.00 96.62 78 GLY A C 1
ATOM 572 O O . GLY A 1 78 ? 3.038 -1.388 -13.510 1.00 96.62 78 GLY A O 1
ATOM 573 N N . SER A 1 79 ? 1.531 -3.040 -13.656 1.00 96.06 79 SER A N 1
ATOM 574 C CA . SER A 1 79 ? 0.928 -2.801 -12.345 1.00 96.06 79 SER A CA 1
ATOM 575 C C . SER A 1 79 ? 0.800 -4.086 -11.552 1.00 96.06 79 SER A C 1
ATOM 577 O O . SER A 1 79 ? 0.698 -5.171 -12.130 1.00 96.06 79 SER A O 1
ATOM 579 N N . VAL A 1 80 ? 0.731 -3.959 -10.236 1.00 94.88 80 VAL A N 1
ATOM 580 C CA . VAL A 1 80 ? 0.553 -5.093 -9.338 1.00 94.88 80 VAL A CA 1
ATOM 581 C C . VAL A 1 80 ? -0.353 -4.712 -8.165 1.00 94.88 80 VAL A C 1
ATOM 583 O O . VAL A 1 80 ? -0.260 -3.623 -7.600 1.00 94.88 80 VAL A O 1
ATOM 586 N N . GLU A 1 81 ? -1.257 -5.624 -7.819 1.00 92.69 81 GLU A N 1
ATOM 587 C CA . GLU A 1 81 ? -2.197 -5.483 -6.707 1.00 92.69 81 GLU A CA 1
ATOM 588 C C . GLU A 1 81 ? -1.637 -6.190 -5.465 1.00 92.69 81 GLU A C 1
ATOM 590 O O . GLU A 1 81 ? -1.295 -7.371 -5.524 1.00 92.69 81 GLU A O 1
ATOM 595 N N . MET A 1 82 ? -1.540 -5.479 -4.341 1.00 81.25 82 MET A N 1
ATOM 596 C CA . MET A 1 82 ? -0.837 -5.957 -3.138 1.00 81.25 82 MET A CA 1
ATOM 597 C C . MET A 1 82 ? -1.721 -6.656 -2.109 1.00 81.25 82 MET A C 1
ATOM 599 O O . MET A 1 82 ? -1.207 -7.329 -1.223 1.00 81.25 82 MET A O 1
ATOM 603 N N . MET A 1 83 ? -3.041 -6.503 -2.209 1.00 77.06 83 MET A N 1
ATOM 604 C CA . MET A 1 83 ? -3.987 -6.856 -1.142 1.00 77.06 83 MET A CA 1
ATOM 605 C C . MET A 1 83 ? -4.982 -7.939 -1.572 1.00 77.06 83 MET A C 1
ATOM 607 O O . MET A 1 83 ? -6.167 -7.897 -1.236 1.00 77.06 83 MET A O 1
ATOM 611 N N . THR A 1 84 ? -4.515 -8.912 -2.360 1.00 70.31 84 THR A N 1
ATOM 612 C CA . THR A 1 84 ? -5.363 -10.028 -2.796 1.00 70.31 84 THR A CA 1
ATOM 613 C C . THR A 1 84 ? -5.558 -11.025 -1.645 1.00 70.31 84 THR A C 1
ATOM 615 O O . THR A 1 84 ? -4.605 -11.484 -1.022 1.00 70.31 84 THR A O 1
ATOM 618 N N . GLY A 1 85 ? -6.815 -11.332 -1.314 1.00 74.94 85 GLY A N 1
ATOM 619 C CA . GLY A 1 85 ? -7.183 -12.279 -0.253 1.00 74.94 85 GLY A CA 1
ATOM 620 C C . GLY A 1 85 ? -7.446 -11.629 1.108 1.00 74.94 85 GLY A C 1
ATOM 621 O O . GLY A 1 85 ? -8.577 -11.680 1.586 1.00 74.94 85 GLY A O 1
ATOM 622 N N . ASN A 1 86 ? -6.445 -10.980 1.707 1.00 81.31 86 ASN A N 1
ATOM 623 C CA . ASN A 1 86 ? -6.554 -10.424 3.062 1.00 81.31 86 ASN A CA 1
ATOM 624 C C . ASN A 1 86 ? -6.746 -8.904 3.059 1.00 81.31 86 ASN A C 1
ATOM 626 O O . ASN A 1 86 ? -6.321 -8.208 2.141 1.00 81.31 86 ASN A O 1
ATOM 630 N N . LYS A 1 87 ? -7.389 -8.383 4.106 1.00 90.81 87 LYS A N 1
ATOM 631 C CA . LYS A 1 87 ? -7.569 -6.94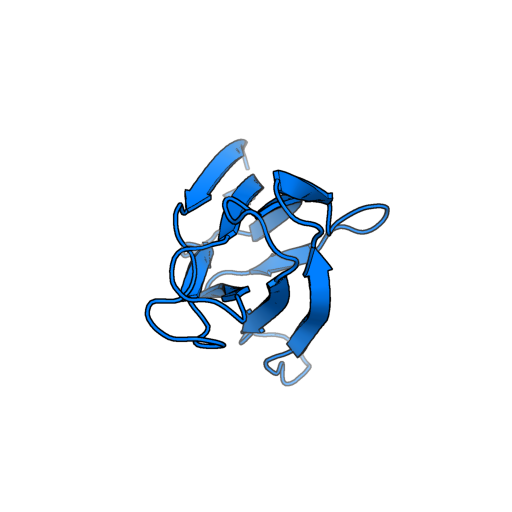5 4.340 1.00 90.81 87 LYS A CA 1
ATOM 632 C C . LYS A 1 87 ? -6.776 -6.553 5.578 1.00 90.81 87 LYS A C 1
ATOM 634 O O . LYS A 1 87 ? -6.743 -7.319 6.537 1.00 90.81 87 LYS A O 1
ATOM 639 N N . TYR A 1 88 ? -6.188 -5.362 5.567 1.00 94.00 88 TYR A N 1
ATOM 640 C CA . TYR A 1 88 ? -5.644 -4.762 6.783 1.00 94.00 88 TYR A CA 1
ATOM 641 C C . TYR A 1 88 ? -6.695 -3.862 7.416 1.00 94.00 88 TYR A C 1
ATOM 643 O O . TYR A 1 88 ? -7.355 -3.083 6.722 1.00 94.00 88 TYR A O 1
ATOM 651 N N . VAL A 1 89 ? -6.831 -3.996 8.729 1.00 95.56 89 VAL A N 1
ATOM 652 C CA . VAL A 1 89 ? -7.627 -3.111 9.573 1.00 95.56 89 VAL A CA 1
ATOM 653 C C . VAL A 1 89 ? -6.646 -2.211 10.298 1.00 95.56 89 VAL A C 1
ATOM 655 O O . VAL A 1 89 ? -5.730 -2.707 10.945 1.00 95.56 89 VAL A O 1
ATOM 658 N N . LEU A 1 90 ? -6.826 -0.908 10.144 1.00 96.69 90 LEU A N 1
ATOM 659 C CA . LEU A 1 90 ? -5.983 0.120 10.735 1.00 96.69 90 LEU A CA 1
ATOM 660 C C . LEU A 1 90 ? -6.812 0.954 11.712 1.00 96.69 90 LEU A C 1
ATOM 662 O O . LEU A 1 90 ? -7.988 1.228 11.445 1.00 96.69 90 LEU A O 1
ATOM 666 N N . GLN A 1 91 ? -6.204 1.381 12.811 1.00 96.81 91 GLN A N 1
ATOM 667 C CA . GLN A 1 91 ? -6.806 2.298 13.778 1.00 96.81 91 GLN A CA 1
ATOM 668 C C . GLN A 1 91 ? -6.214 3.697 13.650 1.00 96.81 91 GLN A C 1
ATOM 670 O O . GLN A 1 91 ? -5.232 3.919 12.943 1.00 96.81 91 GLN A O 1
ATOM 675 N N . ALA A 1 92 ? -6.837 4.660 14.331 1.00 96.75 92 ALA A N 1
ATOM 676 C CA . ALA A 1 92 ? -6.363 6.036 14.390 1.00 96.75 92 ALA A CA 1
ATOM 677 C C . ALA A 1 92 ? -4.843 6.101 14.616 1.00 96.75 92 ALA A C 1
ATOM 679 O O . ALA A 1 92 ? -4.306 5.403 15.471 1.00 96.75 92 ALA A O 1
ATOM 680 N N . THR A 1 93 ? -4.173 6.981 13.868 1.00 97.06 93 THR A N 1
ATOM 681 C CA . THR A 1 93 ? -2.713 7.201 13.857 1.00 97.06 93 THR A CA 1
ATOM 682 C C . THR A 1 93 ? -1.844 6.159 13.148 1.00 97.06 93 THR A C 1
ATOM 684 O O . T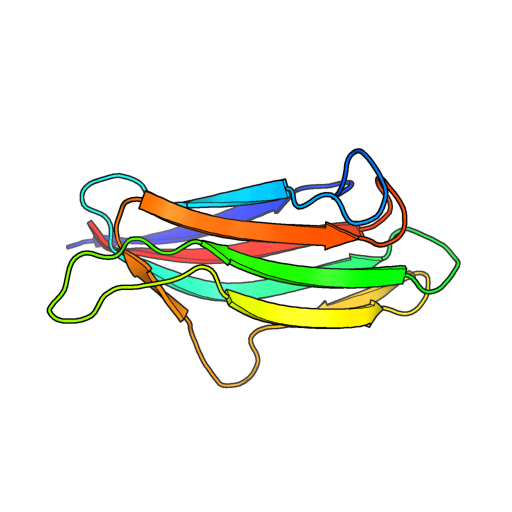HR A 1 93 ? -0.712 6.505 12.812 1.00 97.06 93 THR A O 1
ATOM 687 N N . ASP A 1 94 ? -2.372 4.989 12.772 1.00 98.25 94 ASP A N 1
ATOM 688 C CA . ASP A 1 94 ? -1.650 4.076 11.877 1.00 98.25 94 ASP A CA 1
ATOM 689 C C . ASP A 1 94 ? -1.394 4.730 10.505 1.00 98.25 94 ASP A C 1
ATOM 691 O O . ASP A 1 94 ? -2.188 5.544 10.000 1.00 98.25 94 ASP A O 1
ATOM 695 N N . VAL A 1 95 ? -0.286 4.350 9.863 1.00 98.31 95 VAL A N 1
ATOM 696 C CA . VAL A 1 95 ? 0.177 4.940 8.602 1.00 98.31 95 VAL A CA 1
ATOM 697 C C . VAL A 1 95 ? 0.525 3.861 7.585 1.00 98.31 95 VAL A C 1
ATOM 699 O O . VAL A 1 95 ? 1.342 2.985 7.841 1.00 98.31 95 VAL A O 1
ATOM 702 N N . LEU A 1 96 ? -0.025 3.978 6.376 1.00 97.81 96 LEU A N 1
ATOM 703 C CA . LEU A 1 96 ? 0.408 3.205 5.216 1.00 97.81 96 LEU A CA 1
ATOM 704 C C . LEU A 1 96 ? 1.435 4.005 4.408 1.00 97.81 96 LEU A C 1
ATOM 706 O O . LEU A 1 96 ? 1.171 5.138 3.975 1.00 97.81 96 LEU A O 1
ATOM 710 N N . LYS A 1 97 ? 2.589 3.390 4.153 1.00 97.94 97 LYS A N 1
ATOM 711 C CA . LYS A 1 97 ? 3.693 3.958 3.377 1.00 97.94 97 LYS A CA 1
ATOM 712 C C . LYS A 1 97 ? 4.070 3.068 2.202 1.00 97.94 97 LYS A C 1
ATOM 714 O O . LYS A 1 97 ? 3.934 1.849 2.250 1.00 97.94 97 LYS A O 1
ATOM 719 N N . VAL A 1 98 ? 4.586 3.696 1.152 1.00 97.62 98 VAL A N 1
ATOM 720 C CA . VAL A 1 98 ? 5.110 3.012 -0.037 1.00 97.62 98 VAL A CA 1
ATOM 721 C C . VAL A 1 98 ? 6.459 3.621 -0.414 1.00 97.62 98 VAL A C 1
ATOM 723 O O . VAL A 1 98 ? 6.671 4.823 -0.228 1.00 97.62 98 VAL A O 1
ATOM 726 N N . SER A 1 99 ? 7.374 2.813 -0.944 1.00 97.69 99 SER A N 1
ATOM 727 C CA . SER A 1 99 ? 8.585 3.284 -1.618 1.00 97.69 99 SER A CA 1
ATOM 728 C C . SER A 1 99 ? 8.817 2.584 -2.955 1.00 97.69 99 SER A C 1
ATOM 730 O O . SER A 1 99 ? 8.269 1.513 -3.217 1.00 97.69 99 SER A O 1
ATOM 732 N N . SER A 1 100 ? 9.646 3.211 -3.787 1.00 97.75 100 SER A N 1
ATOM 733 C CA . SER A 1 100 ? 10.130 2.709 -5.071 1.00 97.75 100 SER A CA 1
ATOM 734 C C . SER A 1 100 ? 11.656 2.759 -5.116 1.00 97.75 100 SER A C 1
ATOM 736 O O . SER A 1 100 ? 12.263 3.711 -4.623 1.00 97.75 100 SER A O 1
ATOM 738 N N . SER A 1 101 ? 12.294 1.780 -5.756 1.00 98.00 101 SER A N 1
ATOM 739 C CA . SER A 1 101 ? 13.741 1.774 -6.008 1.00 98.00 101 SER A CA 1
ATOM 740 C C . SER A 1 101 ? 14.200 2.859 -6.975 1.00 98.00 101 SER A C 1
ATOM 742 O O . SER A 1 101 ? 15.394 3.130 -7.057 1.00 98.00 101 SER A O 1
ATOM 744 N N . VAL A 1 102 ? 13.277 3.461 -7.724 1.00 97.88 102 VAL A N 1
ATOM 745 C CA . VAL A 1 102 ? 13.550 4.591 -8.613 1.00 97.88 102 VAL A CA 1
ATOM 746 C C . VAL A 1 102 ? 12.607 5.727 -8.236 1.00 97.88 102 VAL A C 1
ATOM 748 O O . VAL A 1 102 ? 11.389 5.545 -8.174 1.00 97.88 102 VAL A O 1
ATOM 751 N N . ALA A 1 103 ? 13.186 6.887 -7.936 1.00 97.31 103 ALA A N 1
ATOM 752 C CA . ALA A 1 103 ? 12.448 8.050 -7.464 1.00 97.31 103 ALA A CA 1
ATOM 753 C C . ALA A 1 103 ? 11.413 8.511 -8.496 1.00 97.31 103 ALA A C 1
ATOM 755 O O . ALA A 1 103 ? 11.730 8.631 -9.678 1.00 97.31 103 ALA A O 1
ATOM 756 N N . GLY A 1 104 ? 10.186 8.772 -8.049 1.00 96.00 104 GLY A N 1
ATOM 757 C CA . GLY A 1 104 ? 9.119 9.291 -8.904 1.00 96.00 104 GLY A CA 1
ATOM 758 C C . GLY A 1 104 ? 8.535 8.289 -9.904 1.00 96.00 104 GLY A C 1
ATOM 759 O O . GLY A 1 104 ? 7.675 8.677 -10.692 1.00 96.00 104 GLY A O 1
ATOM 760 N N . MET A 1 105 ? 8.965 7.021 -9.873 1.00 97.19 105 MET A N 1
ATOM 761 C CA . MET A 1 105 ? 8.647 6.054 -10.933 1.00 97.19 105 MET A CA 1
ATOM 762 C C . MET A 1 105 ? 7.518 5.062 -10.615 1.00 97.19 105 MET A C 1
ATOM 764 O O . MET A 1 105 ? 7.279 4.106 -11.350 1.00 97.19 105 MET A O 1
ATOM 768 N N . LEU A 1 106 ? 6.835 5.251 -9.488 1.00 97.69 106 LEU A N 1
ATOM 769 C CA . LEU A 1 106 ? 5.773 4.358 -9.041 1.00 97.69 106 LEU A CA 1
ATOM 770 C C . LEU A 1 106 ? 4.561 5.174 -8.603 1.00 97.69 106 LEU A C 1
ATOM 772 O O . LEU A 1 106 ? 4.678 6.026 -7.726 1.00 97.69 106 LEU A O 1
ATOM 776 N N . ASP A 1 107 ? 3.400 4.887 -9.170 1.00 98.06 107 ASP A N 1
ATOM 777 C CA . ASP A 1 107 ? 2.131 5.484 -8.774 1.00 98.06 107 ASP A CA 1
ATOM 778 C C . ASP A 1 107 ? 1.361 4.510 -7.878 1.00 98.06 107 ASP A C 1
ATOM 780 O O . ASP A 1 107 ? 1.361 3.301 -8.107 1.00 98.06 107 ASP A O 1
ATOM 784 N N . ALA A 1 108 ? 0.693 5.028 -6.850 1.00 97.75 108 ALA A N 1
ATOM 785 C CA . ALA A 1 108 ? -0.103 4.243 -5.914 1.00 97.75 108 ALA A CA 1
ATOM 786 C C . ALA A 1 108 ? -1.570 4.682 -5.937 1.00 97.75 108 ALA A C 1
ATOM 788 O O . ALA A 1 108 ? -1.872 5.878 -5.868 1.00 97.75 108 ALA A O 1
ATOM 789 N N . SER A 1 109 ? -2.482 3.711 -5.958 1.00 97.94 109 SER A N 1
ATOM 790 C CA . SER A 1 109 ? -3.917 3.923 -5.758 1.00 97.94 109 SER A CA 1
ATOM 791 C C . SER A 1 109 ? -4.455 2.965 -4.695 1.00 97.94 109 SER A C 1
ATOM 793 O O . SER A 1 109 ? -4.213 1.761 -4.734 1.00 97.94 109 SER A O 1
ATOM 795 N N . LEU A 1 110 ? -5.146 3.521 -3.705 1.00 97.44 110 LEU A N 1
ATOM 796 C CA . LEU A 1 110 ? -5.574 2.839 -2.490 1.00 97.44 110 LEU A CA 1
ATOM 797 C C . LEU A 1 110 ? -7.073 3.053 -2.284 1.00 97.44 110 LEU A C 1
ATOM 799 O O . LEU A 1 110 ? -7.514 4.178 -2.037 1.00 97.44 110 LEU A O 1
ATOM 803 N N . SER A 1 111 ? -7.843 1.971 -2.331 1.00 97.31 111 SER A N 1
ATOM 804 C CA . SER A 1 111 ? -9.262 1.991 -1.975 1.00 97.31 111 SER A CA 1
ATOM 805 C C .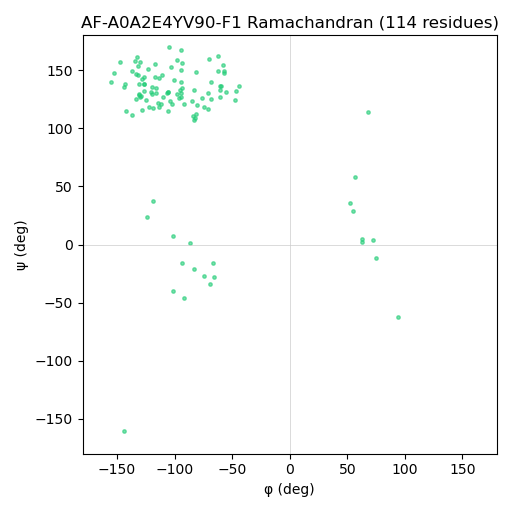 SER A 1 111 ? -9.428 1.600 -0.513 1.00 97.31 111 SER A C 1
ATOM 807 O O . SER A 1 111 ? -8.901 0.573 -0.079 1.00 97.31 111 SER A O 1
ATOM 809 N N . ILE A 1 112 ? -10.187 2.390 0.241 1.00 97.75 112 ILE A N 1
ATOM 810 C CA . ILE A 1 112 ? -10.426 2.177 1.672 1.00 97.75 112 ILE A CA 1
ATOM 811 C C . ILE A 1 112 ? -11.902 2.329 2.035 1.00 97.75 112 ILE A C 1
ATOM 813 O O . ILE A 1 112 ? -12.660 3.011 1.341 1.00 97.75 112 ILE A O 1
ATOM 817 N N . MET A 1 113 ? -12.280 1.733 3.163 1.00 97.69 113 MET A N 1
ATOM 818 C CA . MET A 1 113 ? -13.532 2.000 3.868 1.00 97.69 113 MET A CA 1
ATOM 819 C C . MET A 1 113 ? -13.213 2.532 5.264 1.00 97.69 113 MET A C 1
ATOM 821 O O . MET A 1 113 ? -12.602 1.827 6.063 1.00 97.69 113 MET A O 1
ATOM 825 N N . GLU A 1 114 ? -13.618 3.765 5.546 1.00 97.81 114 GLU A N 1
ATOM 826 C CA . GLU A 1 114 ? -13.511 4.385 6.869 1.00 97.81 114 GLU A CA 1
ATOM 827 C C . GLU A 1 114 ? -14.816 4.198 7.648 1.00 97.81 114 GLU A C 1
ATOM 829 O O . GLU A 1 114 ? -15.909 4.325 7.085 1.00 97.81 114 GLU A O 1
ATOM 834 N N . ILE A 1 115 ? -14.681 3.911 8.940 1.00 97.75 115 ILE A N 1
ATOM 835 C CA . ILE A 1 115 ? -15.770 3.713 9.893 1.00 97.75 115 ILE A CA 1
ATOM 836 C C . ILE A 1 115 ? -15.583 4.729 11.030 1.00 97.75 115 ILE A C 1
ATOM 838 O O . ILE A 1 115 ? -14.563 4.688 11.717 1.00 97.75 115 ILE A O 1
ATOM 842 N N . THR A 1 116 ? -16.560 5.626 11.207 1.00 92.88 116 THR A N 1
ATOM 843 C CA . THR A 1 116 ? -16.592 6.711 12.219 1.00 92.88 116 THR A CA 1
ATOM 844 C C . THR A 1 116 ? -17.848 6.686 13.069 1.00 92.88 116 THR A C 1
ATOM 846 O O . THR A 1 116 ? -18.948 6.541 12.467 1.00 92.88 116 THR A O 1
#

Mean predicted aligned error: 3.0 Å

Sequence (116 aa):
MANTFKLKTKSGVSTQAFTLQTLYTVPGSTTTIILSLNLCNNHSEAVKATVNIESNTSDTETNSDVNIQKDIVVGGGGSVEMMTGNKYVLQATDVLKVSSSVAGMLDASLSIMEIT

Nearest PDB structures (foldseek):
  7vrp-assembly1_A  TM=5.270E-01  e=1.717E-03  Infectious bursal disease virus
  2df7-assembly1_K  TM=5.253E-01  e=5.498E-03  Infectious bursal disease virus
  6i50-assembly1_A  TM=4.029E-01  e=5.498E-03  Spodoptera frugiperd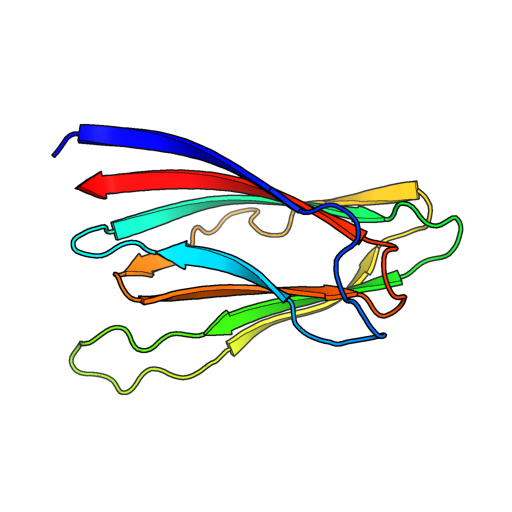a
  1dyo-assembly2_B  TM=4.447E-01  e=4.273E-02  Acetivibrio thermocellus
  4zxa-assembly1_A  TM=3.422E-01  e=5.046E-02  Pseudomonas sp. WBC-3

Solvent-accessible surface area (backbone atoms only — not comparable to full-atom values): 6031 Å² total; per-residue (Å²): 118,59,80,43,78,46,80,45,75,44,74,40,30,9,93,44,56,58,35,72,32,84,72,47,65,40,52,80,80,27,40,34,36,46,65,40,39,40,40,33,26,77,31,83,60,67,37,32,35,32,34,34,39,43,37,70,50,90,65,98,59,88,58,61,70,41,71,83,37,72,65,42,81,34,47,40,68,30,68,50,71,76,39,78,93,59,68,54,78,40,40,43,70,18,31,39,28,35,21,13,56,42,48,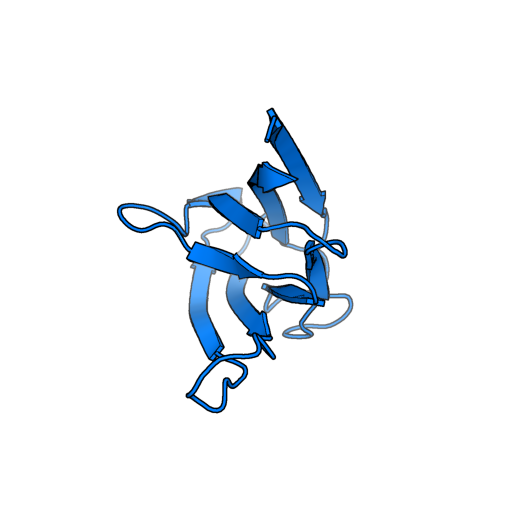48,32,29,30,38,42,35,36,33,38,38,39,77

Secondary structure (DSSP, 8-state):
--EEEEEEEESS--SSTT--EEEEEPPTT-EEEEEEEEEEE-SSS-EEEEEEEE----SSS----EEEEEEEEE-TT-EEES-SS---EE-TT-EEEEEESSTT-EEEEEEEEEE-

Foldseek 3Di:
DDKDKDKFKDFFFAQAAPDKDFRDAAAAPKKKKWDKKKKFFQAQAKKFKWKKKADCDDDPDGDGIDTLGGRDIAGGRGMDISQPPHIDIGHHGMTIIMGIRHTRGMMMMIIMIMDD

pLDDT: mean 95.44, std 4.71, range [70.31, 98.31]